Protein AF-A0A6B3ENP9-F1 (afdb_monomer_lite)

Secondary structure (DSSP, 8-state):
---SSTHHHHT-TT---SSPPPP-------SSHHHHHHT-S--TT-----EEEEE---SSGGGSPTTTTSTT---SSTT-EEEEES--GGGGTSS-----SSS-SSSS--TT---S--

pLDDT: mean 88.87, std 9.17, range [50.41, 97.94]

Structure (mmCIF, N/CA/C/O backbone):
data_AF-A0A6B3ENP9-F1
#
_entry.id   AF-A0A6B3ENP9-F1
#
loop_
_atom_site.group_PDB
_atom_site.id
_atom_site.type_symbol
_atom_site.label_atom_id
_atom_site.label_alt_id
_atom_site.label_comp_id
_atom_site.label_asym_id
_atom_site.label_entity_id
_atom_site.label_seq_id
_atom_site.pdbx_PDB_ins_code
_atom_site.Cartn_x
_atom_site.Cartn_y
_atom_site.Cartn_z
_atom_site.occupancy
_atom_site.B_iso_or_equiv
_atom_site.auth_seq_id
_atom_site.auth_comp_id
_atom_site.auth_asym_id
_atom_site.auth_atom_id
_atom_site.pdbx_PDB_model_num
ATOM 1 N N . PRO A 1 1 ? -16.421 -8.962 -8.302 1.00 50.41 1 PRO A N 1
ATOM 2 C CA . PRO A 1 1 ? -16.549 -7.737 -7.474 1.00 50.41 1 PRO A CA 1
ATOM 3 C C . PRO A 1 1 ? -15.894 -8.026 -6.125 1.00 50.41 1 PRO A C 1
ATOM 5 O O . PRO A 1 1 ? -15.976 -9.183 -5.710 1.00 50.41 1 PRO A O 1
ATOM 8 N N . PRO A 1 2 ? -15.228 -7.060 -5.474 1.00 54.88 2 PRO A N 1
ATOM 9 C CA . PRO A 1 2 ? -14.786 -7.269 -4.100 1.00 54.88 2 PRO A CA 1
ATOM 10 C C . PRO A 1 2 ? -16.004 -7.632 -3.226 1.00 54.88 2 PRO A C 1
ATOM 12 O O . PRO A 1 2 ? -17.114 -7.167 -3.522 1.00 54.88 2 PRO A O 1
ATOM 15 N N . PRO A 1 3 ? -15.843 -8.516 -2.227 1.00 61.56 3 PRO A N 1
ATOM 16 C CA . PRO A 1 3 ? -16.938 -8.894 -1.345 1.00 61.56 3 PRO A CA 1
ATOM 17 C C . PRO A 1 3 ? -17.503 -7.657 -0.642 1.00 61.56 3 PRO A C 1
ATOM 19 O O . PRO A 1 3 ? -16.784 -6.702 -0.358 1.00 61.56 3 PRO A O 1
ATOM 22 N N . ALA A 1 4 ? -18.815 -7.666 -0.391 1.00 71.38 4 ALA A N 1
ATOM 23 C CA . ALA A 1 4 ? -19.497 -6.566 0.295 1.00 71.38 4 ALA A CA 1
ATOM 24 C C . ALA A 1 4 ? -19.020 -6.395 1.750 1.00 71.38 4 ALA A C 1
ATOM 26 O O . ALA A 1 4 ? -19.189 -5.325 2.326 1.00 71.38 4 ALA A O 1
ATOM 27 N N . ASP A 1 5 ? -18.439 -7.454 2.311 1.00 87.12 5 ASP A N 1
ATOM 28 C CA . ASP A 1 5 ? -17.859 -7.512 3.643 1.00 87.12 5 ASP A CA 1
ATOM 29 C C . ASP A 1 5 ? -16.353 -7.789 3.525 1.00 87.12 5 ASP A C 1
ATOM 31 O O . ASP A 1 5 ? -15.940 -8.834 3.013 1.00 87.12 5 ASP A O 1
ATOM 35 N N . VAL A 1 6 ? -15.537 -6.836 3.977 1.00 90.06 6 VAL A N 1
ATOM 36 C CA . VAL A 1 6 ? -14.071 -6.906 3.906 1.00 90.06 6 VAL A CA 1
ATOM 37 C C . VAL A 1 6 ? -13.503 -8.028 4.778 1.00 90.06 6 VAL A C 1
ATOM 39 O O . VAL A 1 6 ? -12.459 -8.589 4.445 1.00 90.06 6 VAL A O 1
ATOM 42 N N . TYR A 1 7 ? -14.203 -8.421 5.845 1.00 92.62 7 TYR A N 1
ATOM 43 C CA . TYR A 1 7 ? -13.734 -9.461 6.758 1.00 92.62 7 TYR A CA 1
ATOM 44 C C . TYR A 1 7 ? -13.742 -10.852 6.120 1.00 92.62 7 TYR A C 1
ATOM 46 O O . TYR A 1 7 ? -12.952 -11.704 6.510 1.00 92.62 7 TYR A O 1
ATOM 54 N N . GLN A 1 8 ? -14.510 -11.061 5.044 1.00 91.94 8 GLN A N 1
ATOM 55 C CA . GLN A 1 8 ? -14.401 -12.281 4.231 1.00 91.94 8 GLN A CA 1
ATOM 56 C C . GLN A 1 8 ? -13.021 -12.442 3.580 1.00 91.94 8 GLN A C 1
ATOM 58 O O . GLN A 1 8 ? -12.634 -13.566 3.266 1.00 91.94 8 GLN A O 1
ATOM 63 N N . LEU A 1 9 ? -12.305 -11.335 3.352 1.00 91.94 9 LEU A N 1
ATOM 64 C CA . LEU A 1 9 ? -10.918 -11.346 2.889 1.00 91.94 9 LEU A CA 1
ATOM 65 C C . LEU A 1 9 ? -9.950 -11.391 4.074 1.00 91.94 9 LEU A C 1
ATOM 67 O O . LEU A 1 9 ? -9.040 -12.210 4.074 1.00 91.94 9 LEU A O 1
ATOM 71 N N . LEU A 1 10 ? -10.144 -10.528 5.079 1.00 91.81 10 LEU A N 1
ATOM 72 C CA . LEU A 1 10 ? -9.194 -10.379 6.191 1.00 91.81 10 LEU A CA 1
ATOM 73 C C . LEU A 1 10 ? -9.131 -11.604 7.115 1.00 91.81 10 LEU A C 1
ATOM 75 O O . LEU A 1 10 ? -8.074 -11.875 7.674 1.00 91.81 10 LEU A O 1
ATOM 79 N N . GLU A 1 11 ? -10.230 -12.347 7.263 1.00 94.56 11 GLU A N 1
ATOM 80 C CA . GLU A 1 11 ? -10.332 -13.504 8.166 1.00 94.56 11 GLU A CA 1
ATOM 81 C C . GLU A 1 11 ? -10.317 -14.852 7.426 1.00 94.56 11 GLU A C 1
ATOM 83 O O . GLU A 1 11 ? -10.617 -15.891 8.014 1.00 94.56 11 GLU A O 1
ATOM 88 N N . ASN A 1 12 ? -9.979 -14.870 6.131 1.00 95.38 12 ASN A N 1
ATOM 89 C CA . ASN A 1 12 ? -9.851 -16.110 5.367 1.00 95.38 12 ASN A CA 1
ATOM 90 C C . ASN A 1 12 ? -8.402 -16.333 4.901 1.00 95.38 12 ASN A C 1
ATOM 92 O O . ASN A 1 12 ? -8.003 -15.790 3.870 1.00 95.38 12 ASN A O 1
ATOM 96 N N . PRO A 1 13 ? -7.624 -17.190 5.589 1.00 95.62 13 PRO A N 1
ATOM 97 C CA . PRO A 1 13 ? -6.222 -17.421 5.249 1.00 95.62 13 PRO A CA 1
ATOM 98 C C . PRO A 1 13 ? -6.025 -18.162 3.916 1.00 95.62 13 PRO A C 1
ATOM 100 O O . PRO A 1 13 ? -4.903 -18.227 3.420 1.00 95.62 13 PRO A O 1
ATOM 103 N N . GLU A 1 14 ? -7.083 -18.728 3.323 1.00 96.81 14 GLU A N 1
ATOM 104 C CA . GLU A 1 14 ? -7.022 -19.350 1.994 1.00 96.81 14 GLU A CA 1
ATOM 105 C C . GLU A 1 14 ? -7.083 -18.313 0.860 1.00 96.81 14 GLU A C 1
ATOM 107 O O . GLU A 1 14 ? -6.748 -18.628 -0.282 1.00 96.81 14 GLU A O 1
ATOM 112 N N . ILE A 1 15 ? -7.495 -17.074 1.156 1.00 94.06 15 ILE A N 1
ATOM 113 C CA . ILE A 1 15 ? -7.542 -15.979 0.187 1.00 94.06 15 ILE A CA 1
ATOM 114 C C . ILE A 1 15 ? -6.282 -15.131 0.349 1.00 94.06 15 ILE A C 1
ATOM 116 O O . ILE A 1 15 ? -6.230 -14.202 1.148 1.00 94.06 15 ILE A O 1
ATOM 120 N N . THR A 1 16 ? -5.256 -15.439 -0.441 1.00 94.06 16 THR A N 1
ATOM 121 C CA . THR A 1 16 ? -3.978 -14.709 -0.408 1.00 94.06 16 THR A CA 1
ATOM 122 C C . THR A 1 16 ? -3.883 -13.591 -1.446 1.00 94.06 16 THR A C 1
ATOM 124 O O . THR A 1 16 ? -3.023 -12.724 -1.330 1.00 94.06 16 THR A O 1
ATOM 127 N N . GLU A 1 17 ? -4.742 -13.601 -2.470 1.00 92.94 17 GLU A N 1
ATOM 128 C CA . GLU A 1 17 ? -4.756 -12.612 -3.552 1.00 92.94 17 GLU A CA 1
ATOM 129 C C . GLU A 1 17 ? -6.137 -12.519 -4.218 1.00 92.94 17 GLU A C 1
ATOM 131 O O . GLU A 1 17 ? -6.903 -13.482 -4.251 1.00 92.94 17 GLU A O 1
ATOM 136 N N . VAL A 1 18 ? -6.453 -11.352 -4.788 1.00 92.56 18 VAL A N 1
ATOM 137 C CA . VAL A 1 18 ? -7.634 -11.142 -5.637 1.00 92.56 18 VAL A CA 1
ATOM 138 C C . VAL A 1 18 ? -7.237 -10.238 -6.799 1.00 92.56 18 VAL A C 1
ATOM 140 O O . VAL A 1 18 ? -6.844 -9.096 -6.589 1.00 92.56 18 VAL A O 1
ATOM 143 N N . GLY A 1 19 ? -7.363 -10.729 -8.034 1.00 93.38 19 GLY A N 1
ATOM 144 C CA . GLY A 1 19 ? -7.087 -9.931 -9.238 1.00 93.38 19 GLY A CA 1
ATOM 145 C C . GLY A 1 19 ? -5.611 -9.579 -9.457 1.00 93.38 19 GLY A C 1
ATOM 146 O O . GLY A 1 19 ? -5.324 -8.643 -10.198 1.00 93.38 19 GLY A O 1
ATOM 147 N N . GLN A 1 20 ? -4.693 -10.302 -8.814 1.00 94.88 20 GLN A N 1
ATOM 148 C CA . GLN A 1 20 ? -3.255 -10.156 -9.012 1.00 94.88 20 GLN A CA 1
ATOM 149 C C . GLN A 1 20 ? -2.792 -10.955 -10.243 1.00 94.88 20 GLN A C 1
ATOM 151 O O . GLN A 1 20 ? -3.335 -12.016 -10.549 1.00 94.88 20 GLN A O 1
ATOM 156 N N . GLU A 1 21 ? -1.787 -10.442 -10.952 1.00 95.56 21 GLU A N 1
ATOM 157 C CA . GLU A 1 21 ? -1.105 -11.175 -12.024 1.00 95.56 21 GLU A CA 1
ATOM 158 C C . GLU A 1 21 ? -0.167 -12.250 -11.451 1.00 95.56 21 GLU A C 1
ATOM 160 O O . GLU A 1 21 ? 0.367 -12.114 -10.347 1.00 95.56 21 GLU A O 1
ATOM 165 N N . ALA A 1 22 ? 0.078 -13.314 -12.221 1.00 96.56 22 ALA A N 1
ATOM 166 C CA . ALA A 1 22 ? 0.964 -14.392 -11.792 1.00 96.56 22 ALA A CA 1
ATOM 167 C C . ALA A 1 22 ? 2.407 -13.884 -11.571 1.00 96.56 22 ALA A C 1
ATOM 169 O O . ALA A 1 22 ? 2.911 -13.115 -12.397 1.00 96.56 22 ALA A O 1
ATOM 170 N N . PRO A 1 23 ? 3.115 -14.346 -10.521 1.00 96.75 23 PRO A N 1
ATOM 171 C CA . PRO A 1 23 ? 4.502 -13.962 -10.287 1.00 96.75 23 PRO A CA 1
ATOM 172 C C . PRO A 1 23 ? 5.401 -14.255 -11.493 1.00 96.75 23 PRO A C 1
ATOM 174 O O . PRO A 1 23 ? 5.385 -15.352 -12.057 1.00 96.75 23 PRO A O 1
ATOM 177 N N . HIS A 1 24 ? 6.230 -13.283 -11.864 1.00 96.12 24 HIS A N 1
ATOM 178 C CA . HIS A 1 24 ? 7.186 -13.392 -12.962 1.00 96.12 24 HIS A CA 1
ATOM 179 C C . HIS A 1 24 ? 8.473 -12.613 -12.648 1.00 96.12 24 HIS A C 1
ATOM 181 O O . HIS A 1 24 ? 8.515 -11.804 -11.727 1.00 96.12 24 HIS A O 1
ATOM 187 N N . ALA A 1 25 ? 9.541 -12.858 -13.411 1.00 94.75 25 ALA A N 1
ATOM 188 C CA . ALA A 1 25 ? 10.769 -12.061 -13.326 1.00 94.75 25 ALA A CA 1
ATOM 189 C C . ALA A 1 25 ? 10.524 -10.614 -13.782 1.00 94.75 25 ALA A C 1
ATOM 191 O O . ALA A 1 25 ? 9.663 -10.389 -14.625 1.00 94.75 25 ALA A O 1
ATOM 192 N N . ASP A 1 26 ? 11.298 -9.644 -13.300 1.00 89.00 26 ASP A N 1
ATOM 193 C CA . ASP A 1 26 ? 11.113 -8.235 -13.662 1.00 89.00 26 ASP A CA 1
ATOM 194 C C . ASP A 1 26 ? 11.155 -8.000 -15.182 1.00 89.00 26 ASP A C 1
ATOM 196 O O . ASP A 1 26 ? 12.152 -8.272 -15.856 1.00 89.00 26 ASP A O 1
ATOM 200 N N . LEU A 1 27 ? 10.070 -7.439 -15.725 1.00 87.88 27 LEU A N 1
ATOM 201 C CA . LEU A 1 27 ? 9.914 -7.143 -17.152 1.00 87.88 27 LEU A CA 1
ATOM 202 C C . LEU A 1 27 ? 9.971 -5.635 -17.402 1.00 87.88 27 LEU A C 1
ATOM 204 O O . LEU A 1 27 ? 9.018 -5.042 -17.904 1.00 87.88 27 LEU A O 1
ATOM 208 N N . THR A 1 28 ? 11.087 -4.991 -17.049 1.00 90.06 28 THR A N 1
ATOM 209 C CA . THR A 1 28 ? 11.247 -3.557 -17.344 1.00 90.06 28 THR A CA 1
ATOM 210 C C . THR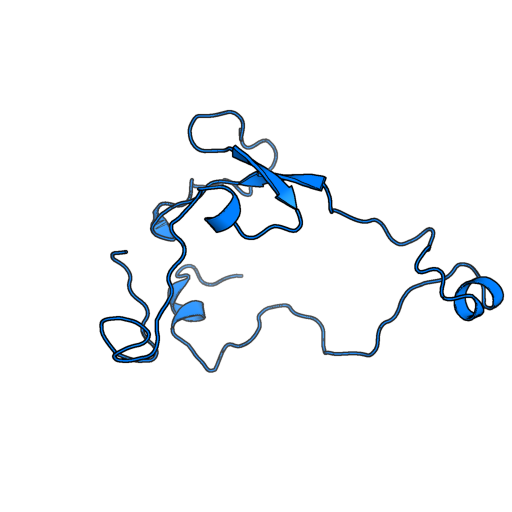 A 1 28 ? 11.307 -3.354 -18.863 1.00 90.06 28 THR A C 1
ATOM 212 O O . THR A 1 28 ? 12.226 -3.869 -19.509 1.00 90.06 28 THR A O 1
ATOM 215 N N . PRO A 1 29 ? 10.367 -2.607 -19.468 1.00 91.44 29 PRO A N 1
ATOM 216 C CA . PRO A 1 29 ? 10.409 -2.356 -20.900 1.00 91.44 29 PRO A CA 1
ATOM 217 C C . PRO A 1 29 ? 11.546 -1.375 -21.207 1.00 91.44 29 PRO A C 1
ATOM 219 O O . PRO A 1 29 ? 11.723 -0.398 -20.491 1.00 91.44 29 PRO A O 1
ATOM 222 N N . TYR A 1 30 ? 12.307 -1.576 -22.281 1.00 91.56 30 TYR A N 1
ATOM 223 C CA . TYR A 1 30 ? 13.360 -0.647 -22.718 1.00 91.56 30 TYR A CA 1
ATOM 224 C C . TYR A 1 30 ? 13.242 -0.368 -24.208 1.00 91.56 30 TYR A C 1
ATOM 226 O O . TYR A 1 30 ? 12.882 -1.259 -24.973 1.00 91.56 30 TYR A O 1
ATOM 234 N N . ALA A 1 31 ? 13.542 0.867 -24.622 1.00 92.19 31 ALA A N 1
ATOM 235 C CA . ALA A 1 31 ? 13.360 1.297 -26.011 1.00 92.19 31 ALA A CA 1
ATOM 236 C C . ALA A 1 31 ? 14.177 0.471 -27.017 1.00 92.19 31 ALA A C 1
ATOM 238 O O . ALA A 1 31 ? 13.748 0.272 -28.150 1.00 92.19 31 ALA A O 1
ATOM 239 N N . ASP A 1 32 ? 15.343 -0.020 -26.591 1.00 91.88 32 ASP A N 1
ATOM 240 C CA . ASP A 1 32 ? 16.223 -0.862 -27.388 1.00 91.88 32 ASP A CA 1
ATOM 241 C C . ASP A 1 32 ? 17.105 -1.767 -26.505 1.00 91.88 32 ASP A C 1
ATOM 243 O O . ASP A 1 32 ? 17.226 -1.595 -25.285 1.00 91.88 32 ASP A O 1
ATOM 247 N N . ALA A 1 33 ? 17.765 -2.739 -27.139 1.00 93.62 33 ALA A N 1
ATOM 248 C CA . ALA A 1 33 ? 18.632 -3.699 -26.459 1.00 93.62 33 ALA A CA 1
ATOM 249 C C . ALA A 1 33 ? 19.878 -3.062 -25.813 1.00 93.62 33 ALA A C 1
ATOM 251 O O . ALA A 1 33 ? 20.442 -3.625 -24.875 1.00 93.62 33 ALA A O 1
ATOM 252 N N . ALA A 1 34 ? 20.353 -1.914 -26.308 1.00 93.00 34 ALA A N 1
ATOM 253 C CA . ALA A 1 34 ? 21.486 -1.220 -25.703 1.00 93.00 34 ALA A CA 1
ATOM 254 C C . ALA A 1 34 ? 21.073 -0.532 -24.393 1.00 93.00 34 ALA A C 1
ATOM 256 O O . ALA A 1 34 ? 21.827 -0.584 -23.424 1.00 93.00 34 ALA A O 1
ATOM 257 N N . ALA A 1 35 ? 19.878 0.060 -24.337 1.00 90.38 35 ALA A N 1
ATOM 258 C CA . ALA A 1 35 ? 19.278 0.593 -23.120 1.00 90.38 35 ALA A CA 1
ATOM 259 C C . ALA A 1 35 ? 19.030 -0.510 -22.086 1.00 90.38 35 ALA A C 1
ATOM 261 O O . ALA A 1 35 ? 19.429 -0.339 -20.935 1.00 90.38 35 ALA A O 1
ATOM 262 N N . ALA A 1 36 ? 18.498 -1.660 -22.514 1.00 90.69 36 ALA A N 1
ATOM 263 C CA . ALA A 1 36 ? 18.312 -2.820 -21.644 1.00 90.69 36 ALA A CA 1
ATOM 264 C C . ALA A 1 36 ? 19.636 -3.298 -21.026 1.00 90.69 36 ALA A C 1
ATOM 266 O O . ALA A 1 36 ? 19.734 -3.466 -19.816 1.00 90.69 36 ALA A O 1
ATOM 267 N N . ARG A 1 37 ? 20.698 -3.428 -21.836 1.00 91.94 37 ARG A N 1
ATOM 268 C CA . ARG A 1 37 ? 22.034 -3.824 -21.351 1.00 91.94 37 ARG A CA 1
ATOM 269 C C . ARG A 1 37 ? 22.647 -2.846 -20.351 1.00 91.94 37 ARG A C 1
ATOM 271 O O . ARG A 1 37 ? 23.427 -3.272 -19.508 1.00 91.94 37 ARG A O 1
ATOM 278 N N . ARG A 1 38 ? 22.335 -1.549 -20.450 1.00 89.44 38 ARG A N 1
ATOM 279 C CA . ARG A 1 38 ? 22.806 -0.545 -19.480 1.00 89.44 38 ARG A CA 1
ATOM 280 C C . ARG A 1 38 ? 22.093 -0.652 -18.131 1.00 89.44 38 ARG A C 1
ATOM 282 O O . ARG A 1 38 ? 22.642 -0.156 -17.155 1.00 89.44 38 ARG A O 1
ATOM 289 N N . GLY A 1 39 ? 20.889 -1.231 -18.083 1.00 81.19 39 GLY A N 1
ATOM 290 C CA . GLY A 1 39 ? 20.152 -1.470 -16.839 1.00 81.19 39 GLY A CA 1
ATOM 291 C C . GLY A 1 39 ? 19.860 -0.206 -16.028 1.00 81.19 39 GLY A C 1
ATOM 292 O O . GLY A 1 39 ? 19.794 -0.257 -14.809 1.00 81.19 39 GLY A O 1
ATOM 293 N N . SER A 1 40 ? 19.705 0.953 -16.674 1.00 74.38 40 SER A N 1
ATOM 294 C CA . SER A 1 40 ? 19.633 2.248 -15.977 1.00 74.38 40 SER A CA 1
ATOM 295 C C . SER A 1 40 ? 18.356 2.470 -15.154 1.00 74.38 40 SER A C 1
ATOM 297 O O . SER A 1 40 ? 18.198 3.547 -14.584 1.00 74.38 40 SER A O 1
ATOM 299 N N . GLY A 1 41 ? 17.406 1.527 -15.177 1.00 73.62 41 GLY A N 1
ATOM 300 C CA . GLY A 1 41 ? 16.057 1.682 -14.611 1.00 73.62 41 GLY A CA 1
ATOM 301 C C . GLY A 1 41 ? 15.194 2.747 -15.306 1.00 73.62 41 GLY A C 1
ATOM 302 O O . GLY A 1 41 ? 14.041 2.943 -14.944 1.00 73.62 41 GLY A O 1
ATOM 303 N N . LYS A 1 42 ? 15.731 3.445 -16.316 1.00 78.25 42 LYS A N 1
ATOM 304 C CA . LYS A 1 42 ? 15.036 4.515 -17.035 1.00 78.25 42 LYS A CA 1
ATOM 305 C C . LYS A 1 42 ? 14.436 3.963 -18.318 1.00 78.25 42 LYS A C 1
ATOM 307 O O . LYS A 1 42 ? 15.162 3.632 -19.256 1.00 78.25 42 LYS A O 1
ATOM 312 N N . SER A 1 43 ? 13.113 3.917 -18.352 1.00 88.75 43 SER A N 1
ATOM 313 C CA . SER A 1 43 ? 12.325 3.541 -19.517 1.00 88.75 43 SER A CA 1
ATOM 314 C C . SER A 1 43 ? 11.356 4.661 -19.882 1.00 88.75 43 SER A C 1
ATOM 316 O O . SER A 1 43 ? 10.757 5.239 -18.977 1.00 88.75 43 SER A O 1
ATOM 318 N N . PRO A 1 44 ? 11.142 4.951 -21.179 1.00 90.50 44 PRO A N 1
ATOM 319 C CA . PRO A 1 44 ? 10.091 5.879 -21.595 1.00 90.50 44 PRO A CA 1
ATOM 320 C C . PRO A 1 44 ? 8.674 5.369 -21.281 1.00 90.50 44 PRO A C 1
ATOM 322 O O . PRO A 1 44 ? 7.728 6.148 -21.347 1.00 90.50 44 PRO A O 1
ATOM 325 N N . TRP A 1 45 ? 8.520 4.086 -20.941 1.00 92.69 45 TRP A N 1
ATOM 326 C CA . TRP A 1 45 ? 7.236 3.469 -20.590 1.00 92.69 45 TRP A CA 1
ATOM 327 C C . TRP A 1 45 ? 7.077 3.209 -19.092 1.00 92.69 45 TRP A C 1
ATOM 329 O O . TRP A 1 45 ? 6.125 2.554 -18.681 1.00 92.69 45 TRP A O 1
ATOM 339 N N . THR A 1 46 ? 7.991 3.723 -18.271 1.00 91.25 46 THR A N 1
ATOM 340 C CA . THR A 1 46 ? 7.900 3.639 -16.814 1.00 91.25 46 THR A CA 1
ATOM 341 C C . THR A 1 46 ? 7.676 5.030 -16.246 1.00 91.25 46 THR A C 1
ATOM 343 O O . THR A 1 46 ? 8.337 5.992 -16.635 1.00 91.25 46 THR A O 1
ATOM 346 N N . LYS A 1 47 ? 6.751 5.134 -15.293 1.00 91.94 47 LYS A N 1
ATOM 347 C CA . LYS A 1 47 ? 6.461 6.361 -14.557 1.00 91.94 47 LYS A CA 1
ATOM 348 C C . LYS A 1 47 ? 6.398 6.025 -13.071 1.00 91.94 47 LYS A C 1
ATOM 350 O O . LYS A 1 47 ? 5.632 5.145 -12.695 1.00 91.94 47 LYS A O 1
ATOM 355 N N . SER A 1 48 ? 7.198 6.712 -12.254 1.00 93.25 48 SER A N 1
ATOM 356 C CA . SER A 1 48 ? 7.048 6.630 -10.797 1.00 93.25 48 SER A CA 1
ATOM 357 C C . SER A 1 48 ? 5.780 7.374 -10.368 1.00 93.25 48 SER A C 1
ATOM 359 O O . SER A 1 48 ? 5.419 8.394 -10.966 1.00 93.25 48 SER A O 1
ATOM 361 N N . LEU A 1 49 ? 5.111 6.828 -9.355 1.00 96.75 49 LEU A N 1
ATOM 362 C CA . LEU A 1 49 ? 3.997 7.456 -8.645 1.00 96.75 49 LEU A CA 1
ATOM 363 C C . LEU A 1 49 ? 4.393 7.859 -7.212 1.00 96.75 49 LEU A C 1
ATOM 365 O O . LEU A 1 49 ? 3.528 8.243 -6.428 1.00 96.75 49 LEU A O 1
ATOM 369 N N . ASP A 1 50 ? 5.685 7.781 -6.880 1.00 97.94 50 ASP A N 1
ATOM 370 C CA . ASP A 1 50 ? 6.231 8.339 -5.644 1.00 97.94 50 ASP A CA 1
ATOM 371 C C . ASP A 1 50 ? 6.036 9.859 -5.638 1.00 97.94 50 ASP A C 1
ATOM 373 O O . ASP A 1 50 ? 6.073 10.516 -6.686 1.00 97.94 50 ASP A O 1
ATOM 377 N N . GLY A 1 51 ? 5.856 10.425 -4.451 1.00 97.00 51 GLY A N 1
ATOM 378 C CA . GLY A 1 51 ? 5.560 11.843 -4.278 1.00 97.00 51 GLY A CA 1
ATOM 379 C C . GLY A 1 51 ? 4.440 12.072 -3.277 1.00 97.00 51 GLY A C 1
ATOM 380 O O . GLY A 1 51 ? 4.265 11.284 -2.351 1.00 97.00 51 GLY A O 1
ATOM 381 N N . ASP A 1 52 ? 3.701 13.161 -3.459 1.00 96.44 52 ASP A N 1
ATOM 382 C CA . ASP A 1 52 ? 2.694 13.604 -2.499 1.00 96.44 52 ASP A CA 1
ATOM 383 C C . ASP A 1 52 ? 1.350 12.903 -2.727 1.00 96.44 52 ASP A C 1
ATOM 385 O O . ASP A 1 52 ? 0.812 12.888 -3.837 1.00 96.44 52 ASP A O 1
ATOM 389 N N . TRP A 1 53 ? 0.799 12.345 -1.653 1.00 96.00 53 TRP A N 1
ATOM 390 C CA . TRP A 1 53 ? -0.486 11.654 -1.626 1.00 96.00 53 TRP A CA 1
ATOM 391 C C . TRP A 1 53 ? -1.375 12.198 -0.511 1.00 96.00 53 TRP A C 1
ATOM 393 O O . TRP A 1 53 ? -0.896 12.680 0.515 1.00 96.00 53 TRP A O 1
ATOM 403 N N . LYS A 1 54 ? -2.692 12.071 -0.699 1.00 95.12 54 LYS A N 1
ATOM 404 C CA . LYS A 1 54 ? -3.689 12.318 0.346 1.00 95.12 54 LYS A CA 1
ATOM 405 C C . LYS A 1 54 ? -3.995 11.013 1.075 1.00 95.12 54 LYS A C 1
ATOM 407 O O . LYS A 1 54 ? -4.341 10.025 0.432 1.00 95.12 54 LYS A O 1
ATOM 412 N N . ILE A 1 55 ? -3.921 11.024 2.402 1.00 95.25 55 ILE A N 1
ATOM 413 C CA . ILE A 1 55 ? -4.247 9.880 3.261 1.00 95.25 55 ILE A CA 1
ATOM 414 C C . ILE A 1 55 ? -5.309 10.258 4.295 1.00 95.25 55 ILE A C 1
ATOM 416 O O . ILE A 1 55 ? -5.280 11.353 4.854 1.00 95.25 55 ILE A O 1
ATOM 420 N N . HIS A 1 56 ? -6.236 9.340 4.551 1.00 94.88 56 HIS A N 1
ATOM 421 C CA . HIS A 1 56 ? -7.205 9.401 5.640 1.00 94.88 56 HIS A CA 1
ATOM 422 C C . HIS A 1 56 ? -7.099 8.097 6.428 1.00 94.88 56 HIS A C 1
AT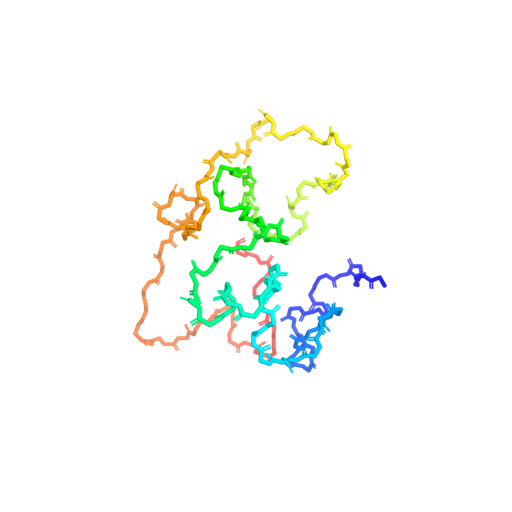OM 424 O O . HIS A 1 56 ? -7.107 7.026 5.825 1.00 94.88 56 HIS A O 1
ATOM 430 N N . MET A 1 57 ? -7.006 8.187 7.753 1.00 93.06 57 MET A N 1
ATOM 431 C CA . MET A 1 57 ? -6.966 7.022 8.637 1.00 93.06 57 MET A CA 1
ATOM 432 C C . MET A 1 57 ? -8.312 6.888 9.351 1.00 93.06 57 MET A C 1
ATOM 434 O O . MET A 1 57 ? -8.817 7.875 9.883 1.00 93.06 57 MET A O 1
ATOM 438 N N . SER A 1 58 ? -8.886 5.689 9.325 1.00 92.19 58 SER A N 1
ATOM 439 C CA . SER A 1 58 ? -10.097 5.322 10.064 1.00 92.19 58 SER A CA 1
ATOM 440 C C . SER A 1 58 ? -9.775 4.107 10.925 1.00 92.19 58 SER A C 1
ATOM 442 O O . SER A 1 58 ? -9.071 3.216 10.452 1.00 92.19 58 SER A O 1
ATOM 444 N N . ASP A 1 59 ? -10.302 4.064 12.147 1.00 90.38 59 ASP A N 1
ATOM 445 C CA . ASP A 1 59 ? -10.007 2.989 13.104 1.00 90.38 59 ASP A CA 1
ATOM 446 C C . ASP A 1 59 ? -10.546 1.633 12.614 1.00 90.38 59 ASP A C 1
ATOM 448 O O . ASP A 1 59 ? -9.908 0.593 12.778 1.00 90.38 59 ASP A O 1
ATOM 452 N N . ARG A 1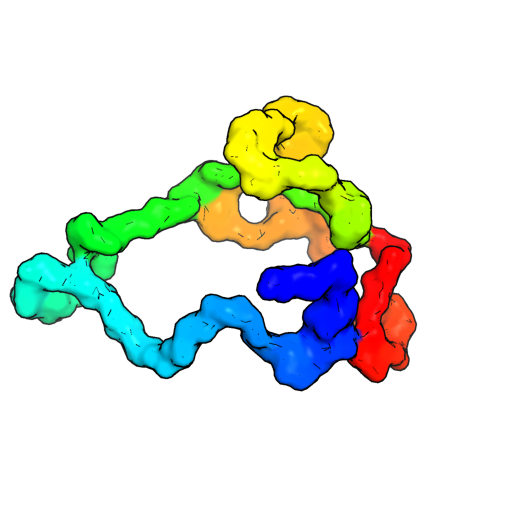 60 ? -11.690 1.654 11.912 1.00 91.12 60 ARG A N 1
ATOM 453 C CA . ARG A 1 60 ? -12.346 0.455 11.380 1.00 91.12 60 ARG A CA 1
ATOM 454 C C . ARG A 1 60 ? -12.727 0.602 9.904 1.00 91.12 60 ARG A C 1
ATOM 456 O O . ARG A 1 60 ? -13.006 1.719 9.449 1.00 91.12 60 ARG A O 1
ATOM 463 N N . PRO A 1 61 ? -12.798 -0.500 9.133 1.00 91.00 61 PRO A N 1
ATOM 464 C CA . PRO A 1 61 ? -13.168 -0.451 7.719 1.00 91.00 61 PRO A CA 1
ATOM 465 C C . PRO A 1 61 ? -14.532 0.199 7.445 1.00 91.00 61 PRO A C 1
ATOM 467 O O . PRO A 1 61 ? -14.694 0.899 6.446 1.00 91.00 61 PRO A O 1
ATOM 470 N N . GLU A 1 62 ? -15.514 0.007 8.327 1.00 90.50 62 GLU A N 1
ATOM 471 C CA . GLU A 1 62 ? -16.841 0.620 8.218 1.00 90.50 62 GLU A CA 1
ATOM 472 C C . GLU A 1 62 ? -16.845 2.143 8.429 1.00 90.50 62 GLU A C 1
ATOM 474 O O . GLU A 1 62 ? -17.781 2.814 7.985 1.00 90.50 62 GLU A O 1
ATOM 479 N N . ASP A 1 63 ? -15.802 2.682 9.068 1.00 92.31 63 ASP A N 1
ATOM 480 C CA . ASP A 1 63 ? -15.633 4.109 9.353 1.00 92.31 63 ASP A CA 1
ATOM 481 C C . ASP A 1 63 ? -14.903 4.842 8.213 1.00 92.31 63 ASP A C 1
ATOM 483 O O . ASP A 1 63 ? -14.692 6.058 8.265 1.00 92.31 63 ASP A O 1
ATOM 487 N N . VAL A 1 64 ? -14.503 4.129 7.155 1.00 92.31 64 VAL A N 1
ATOM 488 C CA . VAL A 1 64 ? -13.910 4.738 5.961 1.00 92.31 64 VAL A CA 1
ATOM 489 C C . VAL A 1 64 ? -14.957 5.617 5.258 1.00 92.31 64 VAL A C 1
ATOM 491 O O . VAL A 1 64 ? -16.093 5.174 5.041 1.00 92.31 64 VAL A O 1
ATOM 494 N N . PRO A 1 65 ? -14.615 6.860 4.855 1.00 93.81 65 PRO A N 1
ATOM 495 C CA . PRO A 1 65 ? -15.566 7.754 4.204 1.00 93.81 65 PRO A CA 1
ATOM 496 C C . PRO A 1 65 ? -16.223 7.112 2.978 1.00 93.81 65 PRO A C 1
ATOM 498 O O . PRO A 1 65 ? -15.559 6.678 2.037 1.00 93.81 65 PRO A O 1
ATOM 501 N N . LYS A 1 66 ? -17.558 7.046 2.968 1.00 92.50 66 LYS A N 1
ATOM 502 C CA . LYS A 1 66 ? -18.299 6.399 1.877 1.00 92.50 66 LYS A CA 1
ATOM 503 C C . LYS A 1 66 ? -17.985 7.061 0.539 1.00 92.50 66 LYS A C 1
ATOM 505 O O . LYS A 1 66 ? -17.970 8.284 0.436 1.00 92.50 66 LYS A O 1
ATOM 510 N N . ASN A 1 67 ? -17.831 6.239 -0.497 1.00 93.12 67 ASN A N 1
ATOM 511 C CA . ASN A 1 67 ? -17.587 6.680 -1.872 1.00 93.12 67 ASN A CA 1
ATOM 512 C C . ASN A 1 67 ? -16.287 7.486 -2.064 1.00 93.12 67 ASN A C 1
ATOM 514 O O . ASN A 1 67 ? -16.157 8.163 -3.077 1.00 93.12 67 ASN A O 1
ATOM 518 N N . PHE A 1 68 ? -15.298 7.391 -1.163 1.00 93.75 68 PHE A N 1
ATOM 519 C CA . PHE A 1 68 ? -14.007 8.086 -1.326 1.00 93.75 68 PHE A CA 1
ATOM 520 C C . PHE A 1 68 ? -13.279 7.752 -2.644 1.00 93.75 68 PHE A C 1
ATOM 522 O O . PHE A 1 68 ? -12.446 8.519 -3.112 1.00 93.75 68 PHE A O 1
ATOM 529 N N . TYR A 1 69 ? -13.599 6.601 -3.241 1.00 92.44 69 TYR A N 1
ATOM 530 C CA . TYR A 1 69 ? -13.037 6.108 -4.497 1.00 92.44 69 TYR A CA 1
ATOM 531 C C . TYR A 1 69 ? -13.672 6.728 -5.754 1.00 92.44 69 TYR A C 1
ATOM 533 O O . TYR A 1 69 ? -13.229 6.433 -6.863 1.00 92.44 69 TYR A O 1
ATOM 541 N N . THR A 1 70 ? -14.739 7.526 -5.628 1.00 95.69 70 THR A N 1
ATOM 542 C CA . THR A 1 70 ? -15.386 8.141 -6.794 1.00 95.69 70 THR A CA 1
ATOM 543 C C . THR A 1 70 ? -14.575 9.316 -7.319 1.00 95.69 70 THR A C 1
ATOM 545 O O . THR A 1 70 ? -14.021 10.097 -6.545 1.00 95.69 70 THR A O 1
ATOM 548 N N . GLU A 1 71 ? -14.566 9.490 -8.638 1.00 95.38 71 GLU A N 1
ATOM 549 C CA . GLU A 1 71 ? -13.941 10.648 -9.272 1.00 95.38 71 GLU A CA 1
ATOM 550 C C . GLU A 1 71 ? -14.532 11.962 -8.732 1.00 95.38 71 GLU A C 1
ATOM 552 O O . GLU A 1 71 ? -15.748 12.106 -8.594 1.00 95.38 71 GLU A O 1
ATOM 557 N N . GLY A 1 72 ? -13.661 12.920 -8.407 1.00 93.44 72 GLY A N 1
ATOM 558 C CA . GLY A 1 72 ? -14.059 14.225 -7.877 1.00 93.44 72 GLY A CA 1
ATOM 559 C C . GLY A 1 72 ? -14.429 14.250 -6.389 1.00 93.44 72 GLY A C 1
ATOM 560 O O . GLY A 1 72 ? -14.908 15.285 -5.927 1.00 93.44 72 GLY A O 1
ATOM 561 N N . TYR A 1 73 ? -14.216 13.164 -5.633 1.00 94.44 73 TYR A N 1
ATOM 562 C CA . TYR A 1 73 ? -14.360 13.190 -4.174 1.00 94.44 73 TYR A CA 1
ATOM 563 C C . TYR A 1 73 ? -13.433 14.249 -3.552 1.00 94.44 73 TYR A C 1
ATOM 565 O O . TYR A 1 73 ? -12.250 14.327 -3.889 1.00 94.44 73 TYR A O 1
ATOM 573 N N . ASP A 1 74 ? -13.961 15.071 -2.643 1.00 93.69 74 ASP A N 1
ATOM 574 C CA . ASP A 1 74 ? -13.185 16.141 -2.015 1.00 93.69 74 ASP A CA 1
ATOM 575 C C . ASP A 1 74 ? -12.322 15.614 -0.862 1.00 93.69 74 ASP A C 1
ATOM 577 O O . ASP A 1 74 ? -12.813 15.250 0.208 1.00 93.69 74 ASP A O 1
ATOM 581 N N . THR A 1 75 ? -11.008 15.620 -1.073 1.00 95.00 75 THR A N 1
ATOM 582 C CA . THR A 1 75 ? -9.995 15.229 -0.084 1.00 95.00 75 THR A CA 1
ATOM 583 C C . THR A 1 75 ? -9.352 16.432 0.615 1.00 95.00 75 THR A C 1
ATOM 585 O O . THR A 1 75 ? -8.285 16.294 1.206 1.00 95.00 75 THR A O 1
ATOM 588 N N . ASN A 1 76 ? -9.929 17.634 0.514 1.00 92.25 76 ASN A N 1
ATOM 589 C CA . ASN A 1 76 ? -9.442 18.824 1.229 1.00 92.25 76 ASN A CA 1
ATOM 590 C C . ASN A 1 76 ? -10.193 19.074 2.547 1.00 92.25 76 ASN A C 1
ATOM 592 O O . ASN A 1 76 ? -9.847 19.992 3.291 1.00 92.25 76 ASN A O 1
ATOM 596 N N . GLY A 1 77 ? -11.226 18.277 2.835 1.00 84.56 77 GLY A N 1
ATOM 597 C CA . GLY A 1 77 ? -11.975 18.332 4.087 1.00 84.56 77 GLY A CA 1
ATOM 598 C C . GLY A 1 77 ? -11.176 17.858 5.308 1.00 84.56 77 GLY A C 1
ATOM 599 O O . GLY A 1 77 ? -10.108 17.253 5.199 1.00 84.56 77 GLY A O 1
ATOM 600 N N . SER A 1 78 ? -11.727 18.106 6.501 1.00 74.12 78 SER A N 1
ATOM 601 C CA . SER A 1 78 ? -11.146 17.655 7.771 1.00 74.12 78 SER A CA 1
ATOM 602 C C . SER A 1 78 ? -11.011 16.129 7.796 1.00 74.12 78 SER A C 1
ATOM 604 O O . SER A 1 78 ? -12.019 15.434 7.698 1.00 74.12 78 SER A O 1
ATOM 606 N N . GLY A 1 79 ? -9.785 15.624 7.939 1.00 88.88 79 GLY A N 1
ATOM 607 C CA . GLY A 1 79 ? -9.486 14.189 8.062 1.00 88.88 79 GLY A CA 1
ATOM 608 C C . GLY A 1 79 ? -8.459 13.682 7.049 1.00 88.88 79 GLY A C 1
ATOM 609 O O . GLY A 1 79 ? -7.744 12.728 7.338 1.00 88.88 79 GLY A O 1
ATOM 610 N N . TRP A 1 80 ? -8.320 14.353 5.903 1.00 94.94 80 TRP A N 1
ATOM 611 C CA . TRP A 1 80 ? -7.292 14.031 4.913 1.00 94.94 80 TRP A CA 1
ATOM 612 C C . TRP A 1 80 ? -6.007 14.817 5.180 1.00 94.94 80 TRP A C 1
ATOM 614 O O . TRP A 1 80 ? -6.044 16.010 5.485 1.00 94.94 80 TRP A O 1
ATOM 624 N N . ARG A 1 81 ? -4.861 14.151 5.058 1.00 93.50 81 ARG A N 1
ATOM 625 C CA . ARG A 1 81 ? -3.524 14.723 5.261 1.00 93.50 81 ARG A CA 1
ATOM 626 C C . ARG A 1 81 ? -2.653 14.495 4.034 1.00 93.50 81 ARG A C 1
ATOM 628 O O . ARG A 1 81 ? -2.842 13.512 3.325 1.00 93.50 81 ARG A O 1
ATOM 635 N N . ASP A 1 82 ? -1.708 15.397 3.802 1.00 93.69 82 ASP A N 1
ATOM 636 C CA . ASP A 1 82 ? -0.646 15.210 2.812 1.00 93.69 82 ASP A CA 1
ATOM 637 C C . ASP A 1 82 ? 0.490 14.375 3.409 1.00 93.69 82 ASP A C 1
ATOM 639 O O . ASP A 1 82 ? 0.952 14.662 4.514 1.00 93.69 82 ASP A O 1
ATOM 643 N N . VAL A 1 83 ? 0.940 13.362 2.671 1.00 94.50 83 VAL A N 1
ATOM 644 C CA . VAL A 1 83 ? 2.079 12.498 3.013 1.00 94.50 83 VAL A CA 1
ATOM 645 C C . VAL A 1 83 ? 2.953 12.263 1.790 1.00 94.50 83 VAL A C 1
ATOM 647 O O . VAL A 1 83 ? 2.466 12.285 0.660 1.00 94.50 83 VAL A O 1
ATOM 650 N N . SER A 1 84 ? 4.239 12.002 2.011 1.00 95.38 84 SER A N 1
ATOM 651 C CA . SER A 1 84 ? 5.171 11.646 0.940 1.00 95.38 84 SER A CA 1
ATOM 652 C C . SER A 1 84 ? 5.307 10.126 0.859 1.00 95.38 84 SER A C 1
ATOM 654 O O . SER A 1 84 ? 5.581 9.474 1.859 1.00 95.38 84 SER A O 1
ATOM 656 N N . VAL A 1 85 ? 5.086 9.527 -0.307 1.00 96.56 85 VAL A N 1
ATOM 657 C CA . VAL A 1 85 ? 5.216 8.078 -0.534 1.00 96.56 85 VAL A CA 1
ATOM 658 C C . VAL A 1 85 ? 6.544 7.801 -1.252 1.00 96.56 85 VAL A C 1
ATOM 660 O O . VAL A 1 85 ? 6.847 8.514 -2.214 1.00 96.56 85 VAL A O 1
ATOM 663 N N . PRO A 1 86 ? 7.326 6.780 -0.833 1.00 96.56 86 PRO A N 1
ATOM 664 C CA . PRO A 1 86 ? 7.028 5.788 0.212 1.00 96.56 86 PRO A CA 1
ATOM 665 C C . PRO A 1 86 ? 7.292 6.287 1.645 1.00 96.56 86 PRO A C 1
ATOM 667 O O . PRO A 1 86 ? 8.309 6.922 1.910 1.00 96.56 86 PRO A O 1
ATOM 670 N N . HIS A 1 87 ? 6.412 5.925 2.584 1.00 94.06 87 HIS A N 1
ATOM 671 C CA . HIS A 1 87 ? 6.585 6.163 4.024 1.00 94.06 87 HIS A CA 1
ATOM 672 C C . HIS A 1 87 ? 5.910 5.062 4.857 1.00 94.06 87 HIS A C 1
ATOM 674 O O . HIS A 1 87 ? 5.165 4.232 4.333 1.00 94.06 87 HIS A O 1
ATOM 680 N N . THR A 1 88 ? 6.154 5.090 6.167 1.00 94.62 88 THR A N 1
ATOM 681 C CA . THR A 1 88 ? 5.429 4.304 7.172 1.00 94.62 88 THR A CA 1
ATOM 682 C C . THR A 1 88 ? 4.506 5.250 7.934 1.00 94.62 88 THR A C 1
ATOM 684 O O . THR A 1 88 ? 4.989 6.191 8.551 1.00 94.62 88 THR A O 1
ATOM 687 N N . TRP A 1 89 ? 3.190 5.034 7.943 1.00 93.38 89 TRP A N 1
ATOM 688 C CA . TRP A 1 89 ? 2.255 6.033 8.490 1.00 93.38 89 TRP A CA 1
ATOM 689 C C . TRP A 1 89 ? 2.499 6.382 9.972 1.00 93.38 89 TRP A C 1
ATOM 691 O O . TRP A 1 89 ? 2.258 7.517 10.386 1.00 93.38 89 TRP A O 1
ATOM 701 N N . GLN A 1 90 ? 3.033 5.457 10.784 1.00 93.50 90 GLN A N 1
ATOM 702 C CA . GLN A 1 90 ? 3.382 5.743 12.182 1.00 93.50 90 GLN A CA 1
ATOM 703 C C . GLN A 1 90 ? 4.507 6.783 12.311 1.00 93.50 90 GLN A C 1
ATOM 705 O O . GLN A 1 90 ? 4.523 7.536 13.284 1.00 93.50 90 GLN A O 1
ATOM 710 N N . THR A 1 91 ? 5.440 6.870 11.350 1.00 89.75 91 THR A N 1
ATOM 711 C CA . THR A 1 91 ? 6.510 7.889 11.394 1.00 89.75 91 THR A CA 1
ATOM 712 C C . THR A 1 91 ? 5.978 9.295 11.149 1.00 89.75 91 THR A C 1
ATOM 714 O O . THR A 1 91 ? 6.586 10.261 11.605 1.00 89.75 91 THR A O 1
ATOM 717 N N . ASP A 1 92 ? 4.810 9.395 10.517 1.00 88.38 92 ASP A N 1
ATOM 718 C CA . ASP A 1 92 ? 4.127 10.652 10.212 1.00 88.38 92 ASP A CA 1
ATOM 719 C C . ASP A 1 92 ? 3.114 11.038 11.309 1.00 88.38 92 ASP A C 1
ATOM 721 O O . ASP A 1 92 ? 2.358 12.003 11.174 1.00 88.38 92 ASP A O 1
ATOM 725 N N . GLY A 1 93 ? 3.082 10.290 12.422 1.00 88.56 93 GLY A N 1
ATOM 726 C CA . GLY A 1 93 ? 2.192 10.553 13.554 1.00 88.56 93 GLY A CA 1
ATOM 727 C C . GLY A 1 93 ? 0.711 10.331 13.233 1.00 88.56 93 GLY A C 1
ATOM 728 O O . GLY A 1 93 ? -0.153 10.994 13.816 1.00 88.56 93 GLY A O 1
ATOM 729 N N . LEU A 1 94 ? 0.413 9.448 12.273 1.00 88.56 94 LEU A N 1
ATOM 730 C CA . LEU A 1 94 ? -0.954 9.028 11.945 1.00 88.56 94 LEU A CA 1
ATOM 731 C C . LEU A 1 94 ? -1.477 7.958 12.904 1.00 88.56 94 LEU A C 1
ATOM 733 O O . LEU A 1 94 ? -2.680 7.878 13.113 1.00 88.56 94 LEU A O 1
ATOM 737 N N . ASP A 1 95 ? -0.570 7.178 13.484 1.00 88.75 95 ASP A N 1
ATOM 738 C CA . ASP A 1 95 ? -0.851 6.168 14.498 1.00 88.75 95 ASP A CA 1
ATOM 739 C C . ASP A 1 95 ? 0.410 5.931 15.356 1.00 88.75 95 ASP A C 1
ATOM 741 O O . ASP A 1 95 ? 1.473 6.508 15.101 1.00 88.75 95 ASP A O 1
ATOM 745 N N . HIS A 1 96 ? 0.308 5.108 16.393 1.00 88.06 96 HIS A N 1
ATOM 746 C CA . HIS A 1 96 ? 1.367 4.833 17.349 1.00 88.06 96 HIS A CA 1
ATOM 747 C C . HIS A 1 96 ? 2.216 3.614 16.939 1.00 88.06 96 HIS A C 1
ATOM 749 O O . HIS A 1 96 ? 1.686 2.556 16.603 1.00 88.06 96 HIS A O 1
ATOM 755 N N . PRO A 1 97 ? 3.558 3.704 16.987 1.00 89.25 97 PRO A N 1
ATOM 756 C CA . PRO A 1 97 ? 4.409 2.544 16.756 1.00 89.25 97 PRO A CA 1
ATOM 757 C C . PRO A 1 97 ? 4.290 1.551 17.919 1.00 89.25 97 PRO A C 1
ATOM 759 O O . PRO A 1 97 ? 4.382 1.925 19.089 1.00 89.25 97 PRO A O 1
ATOM 762 N N . VAL A 1 98 ? 4.146 0.267 17.596 1.00 87.44 98 VAL A N 1
ATOM 763 C CA . VAL A 1 98 ? 4.050 -0.820 18.578 1.00 87.44 98 VAL A CA 1
ATOM 764 C C . VAL A 1 98 ? 5.312 -1.680 18.513 1.00 87.44 98 VAL A C 1
ATOM 766 O O . VAL A 1 98 ? 5.669 -2.196 17.459 1.00 87.44 98 VAL A O 1
ATOM 769 N N . PHE A 1 99 ? 5.984 -1.862 19.653 1.00 88.44 99 PHE A N 1
ATOM 770 C CA . PHE A 1 99 ? 7.123 -2.773 19.804 1.00 88.44 99 PHE A CA 1
ATOM 771 C C . PHE A 1 99 ? 6.798 -3.848 20.845 1.00 88.44 99 PHE A C 1
ATOM 773 O O . PHE A 1 99 ? 6.370 -3.52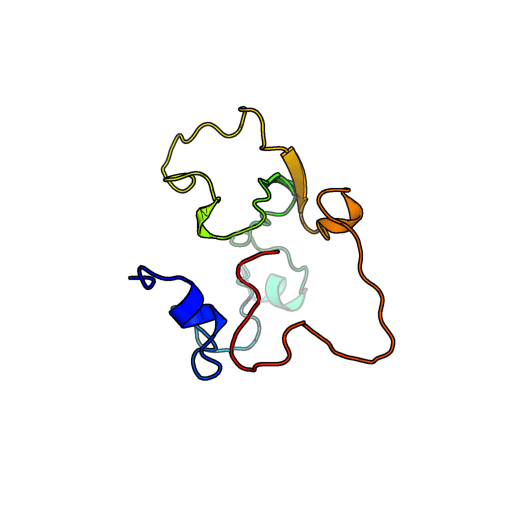4 21.955 1.00 88.44 99 PHE A O 1
ATOM 780 N N . ARG A 1 100 ? 7.007 -5.128 20.514 1.00 82.50 100 ARG A N 1
ATOM 781 C CA . ARG A 1 100 ? 6.737 -6.268 21.409 1.00 82.50 100 ARG A CA 1
ATOM 782 C C . ARG A 1 100 ? 7.828 -7.335 21.293 1.00 82.50 100 ARG A C 1
ATOM 784 O O . ARG A 1 100 ? 8.410 -7.500 20.229 1.00 82.50 100 ARG A O 1
ATOM 791 N N . ASN A 1 101 ? 8.081 -8.048 22.398 1.00 81.69 101 ASN A N 1
ATOM 792 C CA . ASN A 1 101 ? 8.965 -9.222 22.438 1.00 81.69 101 ASN A CA 1
ATOM 793 C C . ASN A 1 101 ? 8.132 -10.526 22.374 1.00 81.69 101 ASN A C 1
ATOM 795 O O . ASN A 1 101 ? 8.203 -11.158 21.338 1.00 81.69 101 ASN A O 1
ATOM 799 N N . ILE A 1 102 ? 7.282 -10.867 23.375 1.00 70.12 102 ILE A N 1
ATOM 800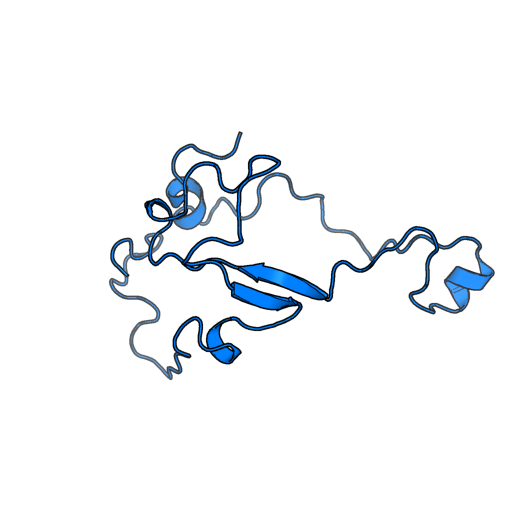 C CA . ILE A 1 102 ? 6.068 -11.756 23.305 1.00 70.12 102 ILE A CA 1
ATOM 801 C C . ILE A 1 102 ? 5.183 -11.472 24.559 1.00 70.12 102 ILE A C 1
ATOM 803 O O . ILE A 1 102 ? 5.778 -11.215 25.610 1.00 70.12 102 ILE A O 1
ATOM 807 N N . PRO A 1 103 ? 3.823 -11.445 24.529 1.00 63.38 103 PRO A N 1
ATOM 808 C CA . PRO A 1 103 ? 3.043 -12.633 24.964 1.00 63.38 103 PRO A CA 1
ATOM 809 C C . PRO A 1 103 ? 1.796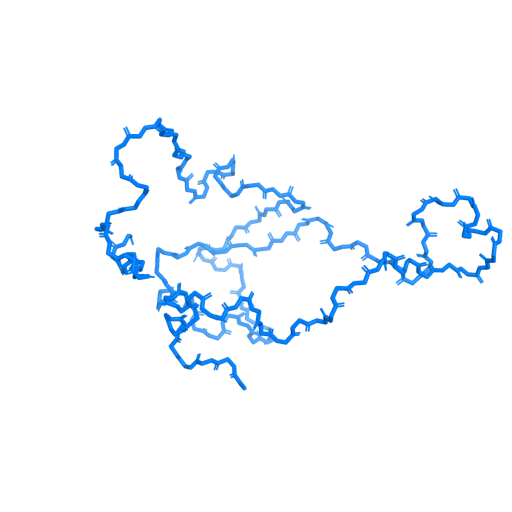 -13.003 24.125 1.00 63.38 103 PRO A C 1
ATOM 811 O O . PRO A 1 103 ? 1.283 -14.105 24.275 1.00 63.38 103 PRO A O 1
ATOM 814 N N . THR A 1 104 ? 1.283 -12.139 23.258 1.00 69.00 104 THR A N 1
ATOM 815 C CA . THR A 1 104 ? 0.189 -12.457 22.317 1.00 69.00 104 THR A CA 1
ATOM 816 C C . THR A 1 104 ? 0.258 -11.414 21.202 1.00 69.00 104 THR A C 1
ATOM 818 O O . THR A 1 104 ? 0.416 -10.227 21.517 1.00 69.00 104 THR A O 1
ATOM 821 N N . GLU A 1 105 ? 0.248 -11.841 19.935 1.00 65.81 105 GLU A N 1
ATOM 822 C CA . GLU A 1 105 ? 0.475 -10.959 18.773 1.00 65.81 105 GLU A CA 1
ATOM 823 C C . GLU A 1 105 ? -0.694 -9.993 18.567 1.00 65.81 105 GLU A C 1
ATOM 825 O O . GLU A 1 105 ? -0.478 -8.792 18.419 1.00 65.81 105 GLU A O 1
ATOM 830 N N . MET A 1 106 ? -1.918 -10.507 18.680 1.00 75.69 106 MET A N 1
ATOM 831 C CA . MET A 1 106 ? -3.178 -9.768 18.632 1.00 75.69 106 MET A CA 1
ATOM 832 C C . MET A 1 106 ? -4.092 -10.285 19.748 1.00 75.69 106 MET A C 1
ATOM 834 O O . MET A 1 106 ? -3.953 -11.428 20.182 1.00 75.69 106 MET A O 1
ATOM 838 N N . TYR A 1 107 ? -4.989 -9.443 20.262 1.00 78.62 107 TYR A N 1
ATOM 839 C CA . TYR A 1 107 ? -5.978 -9.861 21.257 1.00 78.62 107 TYR A CA 1
ATOM 840 C C . TYR A 1 107 ? -7.391 -9.544 20.756 1.00 78.62 107 TYR A C 1
ATOM 842 O O . TYR A 1 107 ? -7.606 -8.411 20.326 1.00 78.62 107 TYR A O 1
ATOM 850 N N . PRO A 1 108 ? -8.348 -10.485 20.862 1.00 85.38 108 PRO A N 1
ATOM 851 C CA . PRO A 1 108 ? -8.177 -11.864 21.337 1.00 85.38 108 PRO A CA 1
ATOM 852 C C . PRO A 1 108 ? -7.342 -12.731 20.375 1.00 85.38 108 PRO A C 1
ATOM 854 O O . PRO A 1 108 ? -7.301 -12.477 19.177 1.00 85.38 108 PRO A O 1
ATOM 857 N N . ASP A 1 109 ? -6.682 -13.759 20.915 1.00 87.12 109 ASP A N 1
ATOM 858 C CA . ASP A 1 109 ? -5.957 -14.770 20.129 1.00 87.12 109 ASP A CA 1
ATOM 859 C C . ASP A 1 109 ? -6.945 -15.819 19.599 1.00 87.12 109 ASP A C 1
ATOM 861 O O . ASP A 1 109 ? -7.110 -16.892 20.180 1.00 87.12 109 ASP A O 1
ATOM 865 N N . ASP A 1 110 ? -7.695 -15.445 18.561 1.00 90.62 110 ASP A N 1
ATOM 866 C CA . ASP A 1 110 ? -8.755 -16.265 17.956 1.00 90.62 110 ASP A CA 1
ATOM 867 C C . ASP A 1 110 ? -8.587 -16.356 16.427 1.00 90.62 110 ASP A C 1
ATOM 869 O O . ASP A 1 110 ? -9.451 -15.890 15.678 1.00 90.62 110 ASP A O 1
ATOM 873 N N . PRO A 1 111 ? -7.467 -16.910 15.919 1.00 90.62 111 PRO A N 1
ATOM 874 C CA . PRO A 1 111 ? -7.250 -17.013 14.483 1.00 90.62 111 PRO A CA 1
ATOM 875 C C . PRO A 1 111 ? -8.355 -17.852 13.808 1.00 90.62 111 PRO A C 1
ATOM 877 O O . PRO A 1 111 ? -8.761 -18.889 14.339 1.00 90.62 111 PRO A O 1
ATOM 880 N N . PRO A 1 112 ? -8.821 -17.455 12.608 1.00 92.56 112 PRO A N 1
ATOM 881 C CA . PRO A 1 112 ? -8.265 -16.403 11.750 1.00 92.56 112 PRO A CA 1
ATOM 882 C C . PRO A 1 112 ? -8.870 -15.004 11.977 1.00 92.56 112 PRO A C 1
ATOM 884 O O . PRO A 1 112 ? -8.664 -14.122 11.147 1.00 92.56 112 PRO A O 1
ATOM 887 N N . LYS A 1 113 ? -9.641 -14.794 13.051 1.00 91.94 113 LYS A N 1
ATOM 888 C CA . LYS A 1 113 ? -10.343 -13.529 13.279 1.00 91.94 113 LYS A CA 1
ATOM 889 C C . LYS A 1 113 ? -9.384 -12.409 13.646 1.00 91.94 113 LYS A C 1
ATOM 891 O O . LYS A 1 113 ? -8.381 -12.622 14.329 1.00 91.94 113 LYS A O 1
ATOM 896 N N . VAL A 1 114 ? -9.743 -11.202 13.229 1.00 90.44 114 VAL A N 1
ATOM 897 C CA . VAL A 1 114 ? -9.030 -9.967 13.571 1.00 90.44 114 VAL A CA 1
ATOM 898 C C . VAL A 1 114 ? -9.904 -9.102 14.488 1.00 90.44 114 VAL A C 1
ATOM 900 O O . VAL A 1 114 ? -11.120 -9.278 14.502 1.00 90.44 114 VAL A O 1
ATOM 903 N N . PRO A 1 115 ? -9.341 -8.168 15.276 1.00 89.06 115 PRO A N 1
ATOM 904 C CA . PRO A 1 115 ? -10.150 -7.233 16.058 1.00 89.06 115 PRO A CA 1
ATOM 905 C C . PRO A 1 115 ? -11.024 -6.335 15.170 1.00 89.06 115 PRO A C 1
ATOM 907 O O . PRO A 1 115 ? -10.573 -5.854 14.130 1.00 89.06 115 PRO A O 1
ATOM 910 N N . HIS A 1 116 ? -12.274 -6.106 15.583 1.00 88.69 116 HIS A N 1
ATOM 911 C CA . HIS A 1 116 ? -13.226 -5.206 14.899 1.00 88.69 116 HIS A CA 1
ATOM 912 C C . HIS A 1 116 ? -13.508 -3.937 15.722 1.00 88.69 116 HIS A C 1
ATOM 914 O O . HIS A 1 116 ? -14.322 -3.111 15.324 1.00 88.69 116 HIS A O 1
ATOM 920 N N . ASP A 1 117 ? -12.887 -3.800 16.893 1.00 75.00 117 ASP A N 1
ATOM 921 C CA . ASP A 1 117 ? -13.151 -2.769 17.903 1.00 75.00 117 ASP A CA 1
ATOM 922 C C . ASP A 1 117 ? -11.906 -1.966 18.304 1.00 75.00 117 ASP A C 1
ATOM 924 O O . ASP A 1 117 ? -11.929 -1.291 19.335 1.00 75.00 117 ASP A O 1
ATOM 928 N N . VAL A 1 118 ? -10.832 -2.057 17.511 1.00 58.94 118 VAL A N 1
ATOM 929 C CA . VAL A 1 118 ? -9.644 -1.204 17.678 1.00 58.94 118 VAL A CA 1
ATOM 930 C C . VAL A 1 118 ? -9.974 0.265 17.466 1.00 58.94 118 VAL A C 1
ATOM 932 O O . VAL A 1 118 ? -10.798 0.560 16.570 1.00 58.94 118 VAL A O 1
#

Radius of gyration: 19.89 Å; chains: 1; bounding box: 42×38×52 Å

Foldseek 3Di:
DPDPDCQVQQQDPVNPDDPDDDDDDDDQDAPDPVRVVVVPSDHPPDDDPWFKDKDFDDPAPVRPPPPCVDPPRDSPDPRIDIDTPPDDVCVVVNDPDDDDDDDAPAPPPDGPDHDRPD

Sequence (118 aa):
PPPADVYQLLENPEITEVGQEAPHADLTPYADAAAARRGSGKSPWTKSLDGDWKIHMSDRPEDVPKNFYTEGYDTNGSGWRDVSVPHTWQTDGLDHPVFRNIPTEMYPDDPPKVPHDV